Protein AF-A0A9Q8XJQ5-F1 (afdb_monomer)

Solvent-accessible surface area (backbone atoms only — not comparable to full-atom values): 8039 Å² total; per-residue (Å²): 107,70,66,47,41,52,51,6,34,67,73,37,61,84,86,53,89,60,63,42,75,65,31,28,29,58,42,34,40,67,48,41,47,62,41,88,87,50,75,57,52,34,62,22,53,50,29,38,49,46,1,45,74,76,62,73,41,64,60,23,75,46,28,75,69,69,75,27,38,32,68,46,72,47,79,78,68,86,85,40,69,66,54,55,56,50,47,58,52,44,73,69,45,95,82,56,57,61,37,77,34,54,44,64,58,53,52,51,42,48,53,52,28,50,56,54,48,52,56,55,46,55,58,48,36,77,77,31,70,62,49,35,54,52,50,47,60,62,60,66,65,69,76,125

Sequence (144 aa):
MSAIDAFGLLNAPASETKSSGKSFKAWADKYICSNPEIEYTSEDLWGYRCSLLHTFTMSSDLSKSGKVKEIIFYSGSKSSPKVGDLRDFAENLPKYDYVVAHIETTIAVFAEACQLFARELDLKSRESREINERLGRILNRTQF

Structure (mmCIF, N/CA/C/O backbone):
data_AF-A0A9Q8XJQ5-F1
#
_entry.id   AF-A0A9Q8XJQ5-F1
#
loop_
_atom_site.group_PDB
_atom_site.id
_atom_site.type_symbol
_atom_site.label_atom_id
_atom_site.label_alt_id
_atom_site.label_comp_id
_atom_site.label_a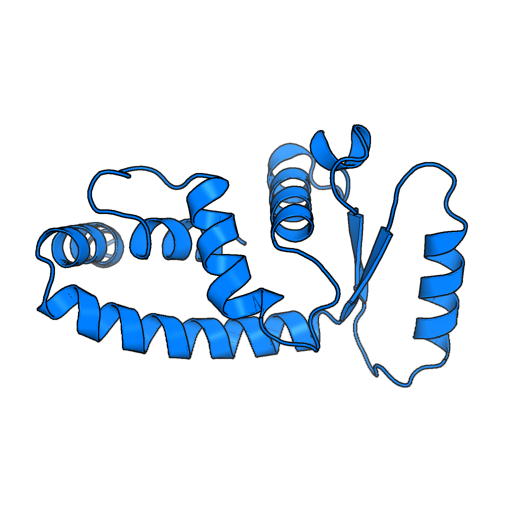sym_id
_atom_site.label_entity_id
_atom_site.label_seq_id
_atom_site.pdbx_PDB_ins_code
_atom_site.Cartn_x
_atom_site.Cartn_y
_atom_site.Cartn_z
_atom_site.occupancy
_atom_site.B_iso_or_equiv
_atom_site.auth_seq_id
_atom_site.auth_comp_id
_atom_site.auth_asym_id
_atom_site.auth_atom_id
_atom_site.pdbx_PDB_model_num
ATOM 1 N N . MET A 1 1 ? -0.135 7.593 1.971 1.00 82.56 1 MET A N 1
ATOM 2 C CA . MET A 1 1 ? 0.298 6.677 3.052 1.00 82.56 1 MET A CA 1
ATOM 3 C C . MET A 1 1 ? -0.285 7.023 4.424 1.00 82.56 1 MET A C 1
ATOM 5 O O . MET A 1 1 ? -0.829 6.120 5.038 1.00 82.56 1 MET A O 1
ATOM 9 N N . SER A 1 2 ? -0.296 8.282 4.887 1.00 86.31 2 SER A N 1
ATOM 10 C CA . SER A 1 2 ? -0.889 8.645 6.199 1.00 86.31 2 SER A CA 1
ATOM 11 C C . SER A 1 2 ? -2.372 8.273 6.364 1.00 86.31 2 SER A C 1
ATOM 13 O O . SER A 1 2 ? -2.820 7.979 7.467 1.00 86.31 2 SER A O 1
ATOM 15 N N . ALA A 1 3 ? -3.141 8.239 5.271 1.00 91.00 3 ALA A N 1
ATOM 16 C CA . ALA A 1 3 ? -4.518 7.745 5.296 1.00 91.00 3 ALA A CA 1
ATOM 17 C C . ALA A 1 3 ? -4.602 6.266 5.723 1.00 91.00 3 ALA A C 1
ATOM 19 O O . ALA A 1 3 ? -5.458 5.912 6.525 1.00 91.00 3 ALA A O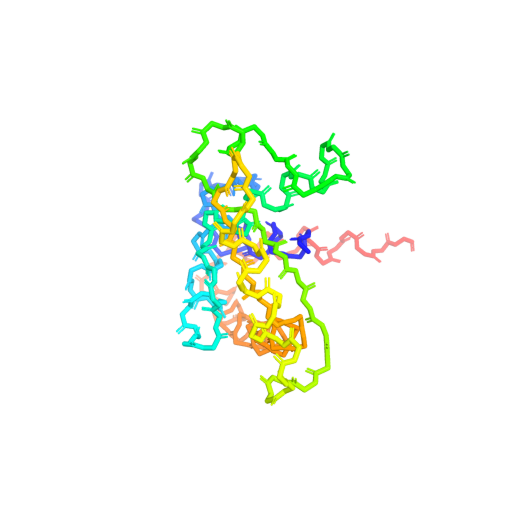 1
ATOM 20 N N . ILE A 1 4 ? -3.669 5.422 5.268 1.00 94.00 4 ILE A N 1
ATOM 21 C CA . ILE A 1 4 ? -3.598 4.006 5.657 1.00 94.00 4 ILE A CA 1
ATOM 22 C C . ILE A 1 4 ? -3.230 3.875 7.141 1.00 94.00 4 ILE A C 1
ATOM 24 O O . ILE A 1 4 ? -3.801 3.033 7.826 1.00 94.00 4 ILE A O 1
ATOM 28 N N . ASP A 1 5 ? -2.355 4.742 7.674 1.00 92.50 5 ASP A N 1
ATOM 29 C CA . ASP A 1 5 ? -2.059 4.777 9.117 1.00 92.50 5 ASP A CA 1
ATOM 30 C C . ASP A 1 5 ? -3.343 5.032 9.939 1.00 92.50 5 ASP A C 1
ATOM 32 O O . ASP A 1 5 ? -3.579 4.373 10.958 1.00 92.50 5 ASP A O 1
ATOM 36 N N . ALA A 1 6 ? -4.194 5.962 9.487 1.00 91.12 6 ALA A N 1
ATOM 37 C CA . ALA A 1 6 ? -5.467 6.280 10.135 1.00 91.12 6 ALA A CA 1
ATOM 38 C C . ALA A 1 6 ? -6.493 5.145 9.994 1.00 91.12 6 ALA A C 1
ATOM 40 O O . ALA A 1 6 ? -7.133 4.760 10.974 1.00 91.12 6 ALA A O 1
ATOM 41 N N . PHE A 1 7 ? -6.633 4.582 8.793 1.00 93.50 7 PHE A N 1
ATOM 42 C CA . PHE A 1 7 ? -7.561 3.483 8.536 1.00 93.50 7 PHE A CA 1
ATOM 43 C C . PHE A 1 7 ? -7.160 2.195 9.256 1.00 93.50 7 PHE A C 1
ATOM 45 O O . PHE A 1 7 ? -8.022 1.500 9.793 1.00 93.50 7 PHE A O 1
ATOM 52 N N . GLY A 1 8 ? -5.858 1.924 9.360 1.00 93.19 8 GLY A N 1
ATOM 53 C CA . GLY A 1 8 ? -5.315 0.850 10.182 1.00 93.19 8 GLY A CA 1
ATOM 54 C C . GLY A 1 8 ? -5.760 0.975 11.634 1.00 93.19 8 GLY A C 1
ATOM 55 O O . GLY A 1 8 ? -6.313 0.027 12.186 1.00 93.19 8 GLY A O 1
ATOM 56 N N . LEU A 1 9 ? -5.616 2.160 12.237 1.00 91.00 9 LEU A N 1
ATOM 57 C CA . LEU A 1 9 ? -6.054 2.404 13.616 1.00 91.00 9 LEU A CA 1
ATOM 58 C C . LEU A 1 9 ? -7.579 2.298 13.789 1.00 91.00 9 LEU A C 1
ATOM 60 O O . LEU A 1 9 ? -8.059 1.779 14.799 1.00 91.00 9 LEU A O 1
ATOM 64 N N . LEU A 1 10 ? -8.351 2.779 12.815 1.00 90.69 10 LEU A N 1
ATOM 65 C CA . LEU A 1 10 ? -9.811 2.662 12.825 1.00 90.69 10 LEU A CA 1
ATOM 66 C C . LEU A 1 10 ? -10.285 1.206 12.706 1.00 90.69 10 LEU A C 1
ATOM 68 O O . LEU A 1 10 ? -11.313 0.855 13.276 1.00 90.69 10 LEU A O 1
ATOM 72 N N . ASN A 1 11 ? -9.534 0.358 12.001 1.00 89.06 11 ASN A N 1
ATOM 73 C CA . ASN A 1 11 ? -9.832 -1.066 11.856 1.00 89.06 11 ASN A CA 1
ATOM 74 C C . ASN A 1 11 ? -9.230 -1.938 12.977 1.00 89.06 11 ASN A C 1
ATOM 76 O O . ASN A 1 11 ? -9.571 -3.116 13.083 1.00 89.06 11 ASN A O 1
ATOM 80 N N . ALA A 1 12 ? -8.322 -1.391 13.789 1.00 88.62 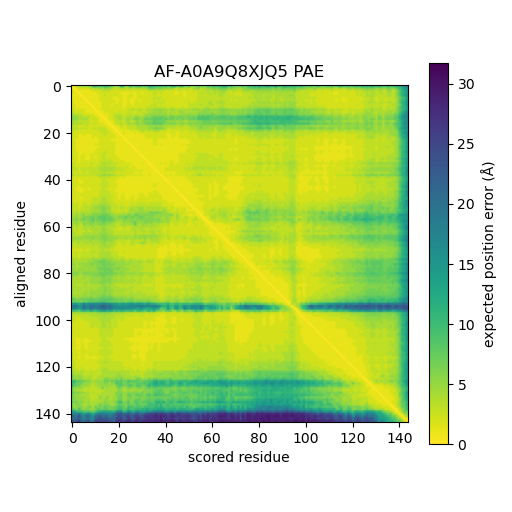12 ALA A N 1
ATOM 81 C CA . ALA A 1 12 ? -7.636 -2.118 14.851 1.00 88.62 12 ALA A CA 1
ATOM 82 C C . ALA A 1 12 ? -8.562 -2.421 16.048 1.00 88.62 12 ALA A C 1
ATOM 84 O O . ALA A 1 12 ? -9.489 -1.651 16.316 1.00 88.62 12 ALA A O 1
ATOM 85 N N . PRO A 1 13 ? -8.287 -3.480 16.838 1.00 84.06 13 PRO A N 1
ATOM 86 C CA . PRO A 1 13 ? -9.048 -3.790 18.051 1.00 84.06 13 PRO A CA 1
ATOM 87 C C . PRO A 1 13 ? -9.142 -2.607 19.021 1.00 84.06 13 PRO A C 1
ATOM 89 O O . PRO A 1 13 ? -8.236 -1.772 19.079 1.00 84.06 13 PRO A O 1
ATOM 92 N N . ALA A 1 14 ? -10.197 -2.572 19.844 1.00 79.06 14 ALA A N 1
ATOM 93 C CA . ALA A 1 14 ? -10.472 -1.498 20.809 1.00 79.06 14 ALA A CA 1
ATOM 94 C C . ALA A 1 14 ? -9.317 -1.206 21.796 1.00 79.06 14 ALA A C 1
ATOM 96 O O . ALA A 1 14 ? -9.153 -0.068 22.242 1.00 79.06 14 ALA A O 1
ATOM 97 N N . SER A 1 15 ? -8.466 -2.196 22.073 1.00 81.75 15 SER A N 1
ATOM 98 C CA . SER A 1 15 ? -7.275 -2.053 22.917 1.00 81.75 15 SER A CA 1
ATOM 99 C C . SER A 1 15 ? -6.128 -1.264 22.265 1.00 81.75 15 SER A C 1
ATOM 101 O O . SER A 1 15 ? -5.294 -0.701 22.973 1.00 81.75 15 SER A O 1
ATOM 103 N N . GLU A 1 16 ? -6.069 -1.178 20.932 1.00 84.69 16 GLU A N 1
ATOM 104 C CA . GLU A 1 16 ? -4.986 -0.502 20.208 1.00 84.69 16 GLU A CA 1
ATOM 105 C C . GLU A 1 16 ? -5.271 0.997 20.033 1.00 84.69 16 GLU A C 1
ATOM 107 O O . GLU A 1 16 ? -6.042 1.410 19.179 1.00 84.69 16 GLU A O 1
ATOM 112 N N . THR A 1 17 ? -4.642 1.847 20.843 1.00 82.38 17 THR A N 1
ATOM 113 C CA . THR A 1 17 ? -4.919 3.298 20.861 1.00 82.38 17 THR A CA 1
ATOM 114 C C . THR A 1 17 ? -4.022 4.128 19.942 1.00 82.38 17 THR A C 1
ATOM 116 O O . THR A 1 17 ? -4.165 5.350 19.883 1.00 82.38 17 THR A O 1
ATOM 119 N N . LYS A 1 18 ? -3.086 3.486 19.236 1.00 86.56 18 LYS A N 1
ATOM 120 C CA . LYS A 1 18 ? -2.069 4.134 18.400 1.00 86.56 18 LYS A CA 1
ATOM 121 C C . LYS A 1 18 ? -1.918 3.350 17.108 1.00 86.56 18 LYS A C 1
ATOM 123 O O . LYS A 1 18 ? -1.907 2.125 17.154 1.00 86.56 18 LYS A O 1
ATOM 128 N N . SER A 1 19 ? -1.769 4.049 15.986 1.00 87.56 19 SER A N 1
ATOM 129 C CA . SER A 1 19 ? -1.426 3.387 14.728 1.00 87.56 19 SER A CA 1
ATOM 130 C C . SER A 1 19 ? -0.060 2.713 14.862 1.00 87.56 19 SER A C 1
ATOM 132 O O . SER A 1 19 ? 0.864 3.275 15.460 1.00 87.56 19 SER A O 1
ATOM 134 N N . SER A 1 20 ? 0.051 1.495 14.347 1.00 92.50 20 SER A N 1
ATOM 135 C CA . SER A 1 20 ? 1.265 0.691 14.382 1.00 92.50 20 SER A CA 1
ATOM 136 C C . SER A 1 20 ? 1.510 0.062 13.015 1.00 92.50 20 SER A C 1
ATOM 138 O O . SER A 1 20 ? 0.591 -0.085 12.211 1.00 92.50 20 SER A O 1
ATOM 140 N N . GLY A 1 21 ? 2.741 -0.392 12.762 1.00 94.44 21 GLY A N 1
ATOM 141 C CA . GLY A 1 21 ? 3.027 -1.163 11.549 1.00 94.44 21 GLY A CA 1
ATOM 142 C C . GLY A 1 21 ? 2.154 -2.415 11.431 1.00 94.44 21 GLY A C 1
ATOM 143 O O . GLY A 1 21 ? 1.828 -2.835 10.329 1.00 94.44 21 GLY A O 1
ATOM 1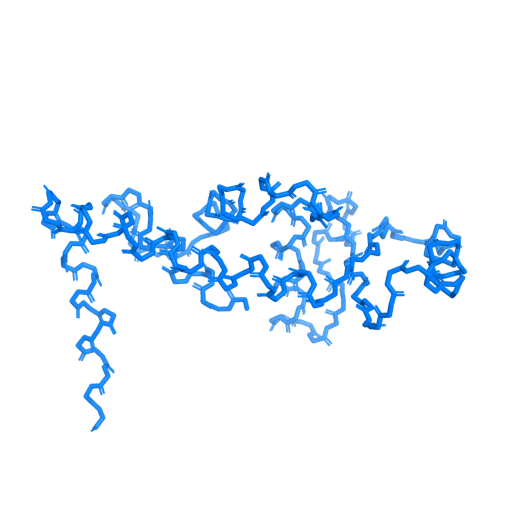44 N N . LYS A 1 22 ? 1.704 -2.987 12.557 1.00 95.56 22 LYS A N 1
ATOM 145 C CA . LYS A 1 22 ? 0.780 -4.125 12.561 1.00 95.56 22 LYS A CA 1
ATOM 146 C C . LYS A 1 22 ? -0.604 -3.728 12.044 1.00 95.56 22 LYS A C 1
ATOM 148 O O . LYS A 1 22 ? -1.124 -4.405 11.163 1.00 95.56 22 LYS A O 1
ATOM 153 N N . SER A 1 23 ? -1.195 -2.655 12.571 1.00 95.12 23 SER A N 1
ATOM 154 C CA . SER A 1 23 ? -2.522 -2.204 12.137 1.00 95.12 23 SER A CA 1
ATOM 155 C C . SER A 1 23 ? -2.511 -1.631 10.719 1.00 95.12 23 SER A C 1
ATOM 157 O O . SER A 1 23 ? -3.452 -1.878 9.967 1.00 95.12 23 SER A O 1
ATOM 159 N N . PHE A 1 24 ? -1.424 -0.964 10.316 1.00 97.00 24 PHE A N 1
ATOM 160 C CA . PHE A 1 24 ? -1.194 -0.560 8.927 1.00 97.00 24 PHE A CA 1
ATOM 161 C C . PHE A 1 24 ? -1.205 -1.767 7.987 1.00 97.00 24 PHE A C 1
ATOM 163 O O . PHE A 1 24 ? -1.996 -1.808 7.046 1.00 97.00 24 PHE A O 1
ATOM 170 N N . LYS A 1 25 ? -0.350 -2.764 8.255 1.00 97.75 25 LYS A N 1
ATOM 171 C CA . LYS A 1 25 ? -0.190 -3.923 7.372 1.00 97.75 25 LYS A CA 1
ATOM 172 C C . LYS A 1 25 ? -1.458 -4.756 7.296 1.00 97.75 25 LYS A C 1
ATOM 174 O O . LYS A 1 25 ? -1.890 -5.069 6.200 1.00 97.75 25 LYS A O 1
ATOM 179 N N . ALA A 1 26 ? -2.131 -4.982 8.425 1.00 96.94 26 ALA A N 1
ATOM 180 C CA . ALA A 1 26 ? -3.408 -5.692 8.443 1.00 96.94 26 ALA A CA 1
ATOM 181 C C . ALA A 1 26 ? -4.488 -5.004 7.585 1.00 96.94 26 ALA A C 1
ATOM 183 O O . ALA A 1 26 ? -5.299 -5.678 6.952 1.00 96.94 26 ALA A O 1
ATOM 184 N N . TRP A 1 27 ? -4.518 -3.667 7.554 1.00 97.50 27 TRP A N 1
ATOM 185 C CA . TRP A 1 27 ? -5.425 -2.938 6.668 1.00 97.50 27 TRP A CA 1
ATOM 186 C C . TRP A 1 27 ? -4.981 -3.037 5.205 1.00 97.50 27 TRP A C 1
ATOM 188 O O . TRP A 1 27 ? -5.802 -3.330 4.337 1.00 97.50 27 TRP A O 1
ATOM 198 N N . ALA A 1 28 ? -3.690 -2.843 4.928 1.00 98.19 28 ALA A N 1
ATOM 199 C CA . ALA A 1 28 ? -3.140 -2.931 3.578 1.00 98.19 28 ALA A CA 1
ATOM 200 C C . ALA A 1 28 ? -3.325 -4.328 2.964 1.00 98.19 28 ALA A C 1
ATOM 202 O O . ALA A 1 28 ? -3.778 -4.421 1.828 1.00 98.19 28 ALA A O 1
ATOM 203 N N . ASP A 1 29 ? -3.077 -5.401 3.717 1.00 98.25 29 ASP A N 1
ATOM 204 C CA . ASP A 1 29 ? -3.318 -6.782 3.285 1.00 98.25 29 ASP A CA 1
ATOM 205 C C . ASP A 1 29 ? -4.777 -6.996 2.895 1.00 98.25 29 ASP A C 1
ATOM 207 O O . ASP A 1 29 ? -5.075 -7.586 1.860 1.00 98.25 29 ASP A O 1
ATOM 211 N N . LYS A 1 30 ? -5.701 -6.485 3.715 1.00 97.56 30 LYS A N 1
ATOM 212 C CA . LYS A 1 30 ? -7.128 -6.688 3.489 1.00 97.56 30 LYS A CA 1
ATOM 213 C C . LYS A 1 30 ? -7.639 -5.940 2.258 1.00 97.56 30 LYS A C 1
ATOM 215 O O . LYS A 1 30 ? -8.402 -6.519 1.486 1.00 97.56 30 LYS A O 1
ATOM 220 N N . TYR A 1 31 ? -7.281 -4.667 2.102 1.00 97.69 31 TYR A N 1
ATOM 221 C CA . TYR A 1 31 ? -7.945 -3.793 1.128 1.00 97.69 31 TYR A CA 1
ATOM 222 C C . TYR A 1 31 ? -7.094 -3.415 -0.086 1.00 97.69 31 TYR A C 1
ATOM 224 O O . TYR A 1 31 ? -7.657 -2.969 -1.078 1.00 97.69 31 TYR A O 1
ATOM 232 N N . ILE A 1 32 ? -5.769 -3.564 -0.020 1.00 97.88 32 ILE A N 1
ATOM 233 C CA . ILE A 1 32 ? -4.855 -3.200 -1.110 1.00 97.88 32 ILE A CA 1
ATOM 234 C C . ILE A 1 32 ? -4.216 -4.456 -1.694 1.00 97.88 32 ILE A C 1
ATOM 236 O O . ILE A 1 32 ? -4.491 -4.808 -2.834 1.00 97.88 32 ILE A O 1
ATOM 240 N N . CYS A 1 33 ? -3.404 -5.162 -0.907 1.00 97.88 33 CYS A N 1
ATOM 241 C CA . CYS A 1 33 ? -2.594 -6.287 -1.382 1.00 97.88 33 CYS A CA 1
ATOM 242 C C . CYS A 1 33 ? -3.413 -7.559 -1.667 1.00 97.88 33 CYS A C 1
ATOM 244 O O . CYS A 1 33 ? -2.868 -8.535 -2.169 1.00 97.88 33 CYS A O 1
ATOM 246 N N . SER A 1 34 ? -4.716 -7.557 -1.372 1.00 96.56 34 SER A N 1
ATOM 247 C CA . SER A 1 34 ? -5.655 -8.592 -1.818 1.00 96.56 34 SER A CA 1
ATOM 248 C C . SER A 1 34 ? -6.044 -8.450 -3.294 1.00 96.56 34 SER A C 1
ATOM 250 O O . SER A 1 34 ? -6.562 -9.402 -3.879 1.00 96.56 34 SER A O 1
ATOM 252 N N . ASN A 1 35 ? -5.802 -7.286 -3.909 1.00 97.75 35 ASN A N 1
ATOM 253 C CA . ASN A 1 35 ? -6.037 -7.081 -5.330 1.00 97.75 35 ASN A CA 1
ATOM 254 C C . ASN A 1 35 ? -4.883 -7.703 -6.149 1.00 97.75 35 ASN A C 1
ATOM 256 O O . ASN A 1 35 ? -3.727 -7.337 -5.933 1.00 97.75 35 ASN A O 1
ATOM 260 N N . PRO A 1 36 ? -5.169 -8.604 -7.110 1.00 96.75 36 PRO A N 1
ATOM 261 C CA . PRO A 1 36 ? -4.139 -9.314 -7.873 1.00 96.75 36 PRO A CA 1
ATOM 262 C C . PRO A 1 36 ? -3.322 -8.417 -8.813 1.00 96.75 36 PRO A C 1
ATOM 264 O O . PRO A 1 36 ? -2.291 -8.852 -9.316 1.00 96.75 36 PRO A O 1
ATOM 267 N N . GLU A 1 37 ? -3.767 -7.186 -9.080 1.00 96.69 37 GLU A N 1
ATOM 268 C CA . GLU A 1 37 ? -2.999 -6.212 -9.856 1.00 96.69 37 GLU A CA 1
ATOM 269 C C . GLU A 1 37 ? -1.961 -5.446 -9.023 1.00 96.69 37 GLU A C 1
ATOM 271 O O . GLU A 1 37 ? -1.228 -4.638 -9.591 1.00 96.69 37 GLU A O 1
ATOM 276 N N . ILE A 1 38 ? -1.902 -5.659 -7.704 1.00 98.12 38 ILE A N 1
ATOM 277 C CA . ILE A 1 38 ? -0.888 -5.067 -6.828 1.00 98.12 38 ILE A CA 1
ATOM 278 C C . ILE A 1 38 ? 0.341 -5.974 -6.776 1.00 98.12 38 ILE A C 1
ATOM 280 O O . ILE A 1 38 ? 0.264 -7.135 -6.386 1.00 98.12 38 ILE A O 1
ATOM 284 N N . GLU A 1 39 ? 1.499 -5.425 -7.144 1.00 96.75 39 GLU A N 1
ATOM 285 C CA . GLU A 1 39 ? 2.736 -6.198 -7.291 1.00 96.75 39 GLU A CA 1
ATOM 286 C C . GLU A 1 39 ? 3.565 -6.320 -6.001 1.00 96.75 39 GLU A C 1
ATOM 288 O O . GLU A 1 39 ? 4.567 -7.034 -5.982 1.00 96.75 39 GLU A O 1
ATOM 293 N N . TYR A 1 40 ? 3.174 -5.626 -4.930 1.00 97.56 40 TYR A N 1
ATOM 294 C CA . TYR A 1 40 ? 3.925 -5.525 -3.678 1.00 97.56 40 TYR A CA 1
ATOM 295 C C . TYR A 1 40 ? 3.129 -6.034 -2.470 1.00 97.56 40 TYR A C 1
ATOM 297 O O . TYR A 1 40 ? 1.897 -6.010 -2.434 1.00 97.56 40 TYR A O 1
ATOM 305 N N . THR A 1 41 ? 3.845 -6.446 -1.427 1.00 98.00 41 THR A N 1
ATOM 306 C CA . THR A 1 41 ? 3.241 -6.875 -0.159 1.00 98.00 41 THR A CA 1
ATOM 307 C C . THR A 1 41 ? 2.975 -5.692 0.776 1.00 98.00 41 THR A C 1
ATOM 309 O O . THR A 1 41 ? 3.489 -4.584 0.586 1.00 98.00 41 THR A O 1
ATOM 312 N N . SER A 1 42 ? 2.202 -5.910 1.843 1.00 97.75 42 SER A N 1
ATOM 313 C CA . SER A 1 42 ? 2.020 -4.888 2.881 1.00 97.75 42 SER A CA 1
ATOM 314 C C . SER A 1 42 ? 3.318 -4.559 3.629 1.00 97.75 42 SER A C 1
ATOM 316 O O . SER A 1 42 ? 3.476 -3.430 4.098 1.00 97.75 42 SER A O 1
ATOM 318 N N . GLU A 1 43 ? 4.265 -5.502 3.705 1.00 97.56 43 GLU A N 1
ATOM 319 C CA . GLU A 1 43 ? 5.607 -5.277 4.255 1.00 97.56 43 GLU A CA 1
ATOM 320 C C . GLU A 1 43 ? 6.406 -4.304 3.378 1.00 97.56 43 GLU A C 1
ATOM 322 O O . GLU A 1 43 ? 6.964 -3.334 3.896 1.00 97.56 43 GLU A O 1
ATOM 327 N N . ASP A 1 44 ? 6.387 -4.495 2.056 1.00 97.31 44 ASP A N 1
ATOM 328 C CA . ASP A 1 44 ? 7.033 -3.589 1.095 1.00 97.31 44 ASP A CA 1
ATOM 329 C C . ASP A 1 44 ? 6.420 -2.187 1.173 1.00 97.31 44 ASP A C 1
ATOM 331 O O . ASP A 1 44 ? 7.131 -1.183 1.265 1.00 97.31 44 ASP A O 1
ATOM 335 N N . LEU A 1 45 ? 5.085 -2.107 1.229 1.00 97.31 45 LEU A N 1
ATOM 336 C CA . LEU A 1 45 ? 4.368 -0.838 1.344 1.00 97.31 45 LEU A CA 1
ATOM 337 C C . LEU A 1 45 ? 4.673 -0.117 2.666 1.00 97.31 45 LEU A C 1
ATOM 339 O O . LEU A 1 45 ? 4.821 1.109 2.690 1.00 97.31 45 LEU A O 1
ATOM 343 N N . TRP A 1 46 ? 4.793 -0.860 3.770 1.00 96.75 46 TRP A N 1
ATOM 344 C CA . TRP A 1 46 ? 5.216 -0.318 5.062 1.00 96.75 46 TRP A CA 1
ATOM 345 C C . TRP A 1 46 ? 6.663 0.188 5.015 1.00 96.75 46 TRP A C 1
ATOM 347 O O . TRP A 1 46 ? 6.950 1.280 5.517 1.00 96.75 46 TRP A O 1
ATOM 357 N N . GLY A 1 47 ? 7.559 -0.563 4.369 1.00 95.62 47 GLY A N 1
ATOM 358 C CA . GLY A 1 47 ? 8.939 -0.162 4.102 1.00 95.62 47 GLY A CA 1
ATOM 359 C C . GLY A 1 47 ? 9.017 1.149 3.322 1.00 95.62 47 GLY A C 1
ATOM 360 O O . GLY A 1 47 ? 9.679 2.087 3.769 1.00 95.62 47 GLY A O 1
ATOM 361 N N . TYR A 1 48 ? 8.265 1.253 2.226 1.00 95.25 48 TYR A N 1
ATOM 362 C CA . TYR A 1 48 ? 8.165 2.457 1.398 1.00 95.25 48 TYR A CA 1
ATOM 363 C C . TYR A 1 48 ? 7.602 3.659 2.174 1.00 95.25 48 TYR A C 1
ATOM 365 O O . TYR A 1 48 ? 8.123 4.772 2.120 1.00 95.25 48 TYR A O 1
ATOM 373 N N . ARG A 1 49 ? 6.558 3.446 2.982 1.00 94.75 49 ARG A N 1
ATOM 374 C CA . ARG A 1 49 ? 6.020 4.482 3.877 1.00 94.75 49 ARG A CA 1
ATOM 375 C C . ARG A 1 49 ? 7.082 4.980 4.862 1.00 94.75 49 ARG A C 1
ATOM 377 O O . ARG A 1 49 ? 7.175 6.185 5.100 1.00 94.75 49 ARG A O 1
ATOM 384 N N . CYS A 1 50 ? 7.876 4.076 5.438 1.00 93.75 50 CYS A N 1
ATOM 385 C CA . CYS A 1 50 ? 8.958 4.429 6.357 1.00 93.75 50 CYS A CA 1
ATOM 386 C C . CYS A 1 50 ? 10.103 5.172 5.657 1.00 93.75 50 CYS A C 1
ATOM 388 O O . CYS A 1 50 ? 10.616 6.136 6.225 1.00 93.75 50 CYS A O 1
ATOM 390 N N . SER A 1 51 ? 10.487 4.771 4.441 1.00 92.69 51 SER A N 1
ATOM 391 C CA . SER A 1 51 ? 11.547 5.446 3.685 1.00 92.69 51 SER A CA 1
ATOM 392 C C . SER A 1 51 ? 11.157 6.884 3.339 1.00 92.69 51 SER A C 1
ATOM 394 O O . SER A 1 51 ? 11.918 7.811 3.609 1.00 92.69 51 SER A O 1
ATOM 396 N N . LEU A 1 52 ? 9.933 7.102 2.851 1.00 92.06 52 LEU A N 1
ATOM 397 C CA . LEU A 1 52 ? 9.445 8.447 2.556 1.00 92.06 52 LEU A CA 1
ATOM 398 C C . LEU A 1 52 ? 9.391 9.326 3.807 1.00 92.06 52 LEU A C 1
ATOM 400 O O . LEU A 1 52 ? 9.822 10.474 3.757 1.00 92.06 52 LEU A O 1
ATOM 404 N N . LEU A 1 53 ? 8.891 8.794 4.929 1.00 91.38 53 LEU A N 1
ATOM 405 C CA . LEU A 1 53 ? 8.748 9.574 6.158 1.00 91.38 53 LEU A CA 1
ATOM 406 C C . LEU A 1 53 ? 10.096 9.944 6.790 1.00 91.38 53 LEU A C 1
ATOM 408 O O . LEU A 1 53 ? 10.240 11.048 7.309 1.00 91.38 53 LEU A O 1
ATOM 412 N N . HIS A 1 54 ? 11.049 9.010 6.816 1.00 89.50 54 HIS A N 1
ATOM 413 C CA . HIS A 1 54 ? 12.274 9.168 7.604 1.00 89.50 54 HIS A CA 1
ATOM 414 C C . HIS A 1 54 ? 13.482 9.613 6.787 1.00 89.50 54 HIS A C 1
ATOM 416 O O . HIS A 1 54 ? 14.378 10.243 7.343 1.00 89.50 54 HIS A O 1
ATOM 422 N N . THR A 1 55 ? 13.534 9.286 5.495 1.00 88.31 55 THR A N 1
ATOM 423 C CA . THR A 1 55 ? 14.711 9.557 4.660 1.00 88.31 55 THR A CA 1
ATOM 424 C C . THR A 1 55 ? 14.390 10.354 3.402 1.00 88.31 55 THR A C 1
ATOM 426 O O . THR A 1 55 ? 15.324 10.813 2.755 1.00 88.31 55 THR A O 1
ATOM 429 N N . PHE A 1 56 ? 13.110 10.543 3.050 1.00 86.88 56 PHE A N 1
ATOM 430 C CA . PHE A 1 56 ? 12.695 11.110 1.758 1.00 86.88 56 PHE A CA 1
ATOM 431 C C . PHE A 1 56 ? 13.340 10.384 0.562 1.00 86.88 56 PHE A C 1
ATOM 433 O O . PHE A 1 56 ? 13.589 10.972 -0.488 1.00 86.88 56 PHE A O 1
ATOM 440 N N . THR A 1 57 ? 13.611 9.085 0.720 1.00 88.56 57 THR A N 1
ATOM 441 C CA . THR A 1 57 ? 14.152 8.222 -0.337 1.00 88.56 57 THR A CA 1
ATOM 442 C C . THR A 1 57 ? 13.291 6.970 -0.507 1.00 88.56 57 THR A C 1
ATOM 444 O O . THR A 1 57 ? 12.282 6.785 0.176 1.00 88.56 57 THR A O 1
ATOM 447 N N . MET A 1 58 ? 13.710 6.080 -1.404 1.00 84.12 58 MET A N 1
ATOM 448 C CA . MET A 1 58 ? 13.137 4.740 -1.562 1.00 84.12 58 MET A CA 1
ATOM 449 C C . MET A 1 58 ? 13.645 3.738 -0.516 1.00 84.12 58 MET A C 1
ATOM 451 O O . MET A 1 58 ? 13.078 2.658 -0.377 1.00 84.12 58 MET A O 1
ATOM 455 N N . SER A 1 59 ? 14.679 4.107 0.248 1.00 87.94 59 SER A N 1
ATOM 456 C CA . SER A 1 59 ? 15.383 3.196 1.141 1.00 87.94 59 SER A CA 1
ATOM 457 C C . SER A 1 59 ? 15.014 3.404 2.608 1.00 87.94 59 SER A C 1
ATOM 459 O O . SER A 1 59 ? 15.125 4.505 3.162 1.00 87.94 59 SER A O 1
ATOM 461 N N . SER A 1 60 ? 14.583 2.321 3.253 1.00 90.25 60 SER A N 1
ATOM 462 C CA . SER A 1 60 ? 14.296 2.237 4.687 1.00 90.25 60 SER A CA 1
ATOM 463 C C . SER A 1 60 ? 15.297 1.308 5.371 1.00 90.25 60 SER A C 1
ATOM 465 O O . SER A 1 60 ? 16.001 0.544 4.718 1.00 90.25 60 SER A O 1
ATOM 467 N N . ASP A 1 61 ? 15.348 1.304 6.701 1.00 90.25 61 ASP A N 1
ATOM 468 C CA . ASP A 1 61 ? 16.186 0.335 7.423 1.00 90.25 61 ASP A CA 1
ATOM 469 C C . ASP A 1 61 ? 15.751 -1.122 7.159 1.00 90.25 61 ASP A C 1
ATOM 471 O O . ASP A 1 61 ? 16.568 -2.046 7.194 1.00 90.25 61 ASP A O 1
ATOM 475 N N . LEU A 1 62 ? 14.472 -1.337 6.829 1.00 89.75 62 LEU A N 1
ATOM 476 C CA . LEU A 1 62 ? 13.954 -2.645 6.428 1.00 89.75 62 LEU A CA 1
ATOM 477 C C . LEU A 1 62 ? 14.472 -3.063 5.047 1.00 89.75 62 LEU A C 1
ATOM 479 O O . LEU A 1 62 ? 14.912 -4.202 4.903 1.00 89.75 62 LEU A O 1
ATOM 483 N N . SER A 1 63 ? 14.482 -2.161 4.059 1.00 90.38 63 SER A N 1
ATOM 484 C CA . SER A 1 63 ? 15.009 -2.497 2.727 1.00 90.38 63 SER A CA 1
ATOM 485 C C . SER A 1 63 ? 16.529 -2.651 2.750 1.00 90.38 63 SER A C 1
ATOM 487 O O . SER A 1 63 ? 17.065 -3.600 2.186 1.00 90.38 63 SER A O 1
ATOM 489 N N . LYS A 1 64 ? 17.231 -1.818 3.531 1.00 88.88 64 LYS A N 1
ATOM 490 C CA . LYS A 1 64 ? 18.681 -1.947 3.757 1.00 88.88 64 LYS A CA 1
ATOM 491 C C . LYS A 1 64 ? 19.090 -3.262 4.408 1.00 88.88 64 LYS A C 1
ATOM 493 O O . LYS A 1 64 ? 20.196 -3.736 4.168 1.00 88.88 64 LYS A O 1
ATOM 498 N N . SER A 1 65 ? 18.222 -3.833 5.242 1.00 89.31 65 SER A N 1
ATOM 499 C CA . SER A 1 65 ? 18.440 -5.144 5.863 1.00 89.31 65 SER A CA 1
ATOM 500 C C . SER A 1 65 ? 17.911 -6.315 5.026 1.00 89.31 65 SER A C 1
ATOM 502 O O . SER A 1 65 ? 17.947 -7.447 5.503 1.00 89.31 65 SER A O 1
ATOM 504 N N . GLY A 1 66 ? 17.431 -6.062 3.801 1.00 88.44 66 GLY A N 1
ATOM 505 C CA . GLY A 1 66 ? 16.925 -7.087 2.884 1.00 88.44 66 GLY A CA 1
ATOM 506 C C . GLY A 1 66 ? 15.608 -7.730 3.325 1.00 88.44 66 GLY A C 1
ATOM 507 O O . GLY A 1 66 ? 15.280 -8.820 2.870 1.00 88.44 66 GLY A O 1
ATOM 508 N N . LYS A 1 67 ? 14.864 -7.099 4.244 1.00 91.12 67 LYS A N 1
ATOM 509 C CA . LYS A 1 67 ? 13.611 -7.653 4.786 1.00 91.12 67 LYS A CA 1
ATOM 510 C C . LYS A 1 67 ? 12.386 -7.330 3.940 1.00 91.12 67 LYS A C 1
ATOM 512 O O . LYS A 1 67 ? 11.374 -8.004 4.082 1.00 91.12 67 LYS A O 1
ATOM 517 N N . VAL A 1 68 ? 12.466 -6.273 3.137 1.00 94.69 68 VAL A N 1
ATOM 518 C CA . VAL A 1 68 ? 11.393 -5.791 2.261 1.00 94.69 68 VAL A CA 1
ATOM 51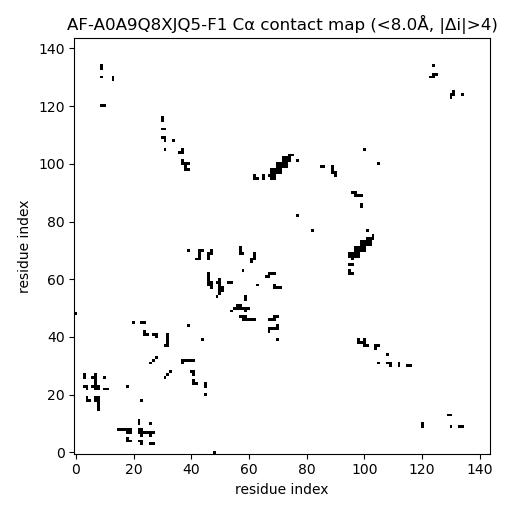9 C C . VAL A 1 68 ? 11.998 -5.274 0.965 1.00 94.69 68 VAL A C 1
ATOM 521 O O . VAL A 1 68 ? 13.157 -4.846 0.954 1.00 94.69 68 VAL A O 1
ATOM 524 N N . LYS A 1 69 ? 11.206 -5.281 -0.103 1.00 94.81 69 LYS A N 1
ATOM 525 C CA . LYS A 1 69 ? 11.596 -4.744 -1.403 1.00 94.81 69 LYS A CA 1
ATOM 526 C C . LYS A 1 69 ? 11.422 -3.229 -1.458 1.00 94.81 69 LYS A C 1
ATOM 528 O O . LYS A 1 69 ? 10.534 -2.666 -0.817 1.00 94.81 69 LYS A O 1
ATOM 533 N N . GLU A 1 70 ? 12.254 -2.555 -2.247 1.00 94.94 70 GLU A N 1
ATOM 534 C CA . GLU A 1 70 ? 12.049 -1.139 -2.576 1.00 94.94 70 GLU A CA 1
ATOM 535 C C . GLU A 1 70 ? 11.077 -1.013 -3.756 1.00 94.94 70 GLU A C 1
ATOM 537 O O . GLU A 1 70 ? 11.252 -1.652 -4.796 1.00 94.94 70 GLU A O 1
ATOM 542 N N . ILE A 1 71 ? 10.037 -0.188 -3.601 1.00 95.75 71 ILE A N 1
ATOM 543 C CA . ILE A 1 71 ? 8.998 -0.025 -4.624 1.00 95.75 71 ILE A CA 1
ATOM 544 C C . ILE A 1 71 ? 9.402 1.067 -5.617 1.00 95.75 71 ILE A C 1
ATOM 546 O O . ILE A 1 71 ? 9.477 2.245 -5.260 1.00 95.75 71 ILE A O 1
ATOM 550 N N . ILE A 1 72 ? 9.599 0.683 -6.878 1.00 95.25 72 ILE A N 1
ATOM 551 C CA . ILE A 1 72 ? 9.744 1.597 -8.012 1.00 95.25 72 ILE A CA 1
ATOM 552 C C . ILE A 1 72 ? 8.366 1.787 -8.641 1.00 95.25 72 ILE A C 1
ATOM 554 O O . ILE A 1 72 ? 7.860 0.920 -9.356 1.00 95.25 72 ILE A O 1
ATOM 558 N N . PHE A 1 73 ? 7.761 2.943 -8.385 1.00 96.38 73 PHE A N 1
ATOM 559 C CA . PHE A 1 73 ? 6.516 3.319 -9.038 1.00 96.38 73 PHE A CA 1
ATOM 560 C C . PHE A 1 73 ? 6.770 3.850 -10.447 1.00 96.38 73 PHE A C 1
ATOM 562 O O . PHE A 1 73 ? 7.615 4.724 -10.646 1.00 96.38 73 PHE A O 1
ATOM 569 N N . TYR A 1 74 ? 5.992 3.365 -11.410 1.00 97.00 74 TYR A N 1
ATOM 570 C CA . TYR A 1 74 ? 5.935 3.914 -12.764 1.00 97.00 74 TYR A CA 1
ATOM 571 C C . TYR A 1 74 ? 4.512 4.345 -13.113 1.00 97.00 74 TYR A C 1
ATOM 573 O O . TYR A 1 74 ? 3.552 3.880 -12.499 1.00 97.00 74 TYR A O 1
ATOM 581 N N . SER A 1 75 ? 4.410 5.228 -14.107 1.00 96.69 75 SER A N 1
ATOM 582 C CA . SER A 1 75 ? 3.152 5.743 -14.657 1.00 96.69 75 SER A CA 1
ATOM 583 C C . SER A 1 75 ? 3.052 5.501 -16.161 1.00 96.69 75 SER A C 1
ATOM 585 O O . SER A 1 75 ? 4.063 5.266 -16.835 1.00 96.69 75 SER A O 1
ATOM 587 N N . GLY A 1 76 ? 1.835 5.587 -16.695 1.00 95.38 76 GLY A N 1
ATOM 588 C CA . GLY A 1 76 ? 1.538 5.369 -18.111 1.00 95.38 76 GLY A CA 1
ATOM 589 C C . GLY A 1 76 ? 1.169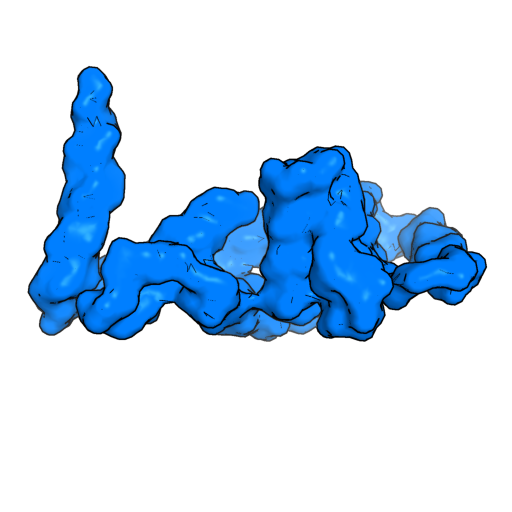 3.923 -18.453 1.00 95.38 76 GLY A C 1
ATOM 590 O O . GLY A 1 76 ? 0.892 3.103 -17.591 1.00 95.38 76 GLY A O 1
ATOM 591 N N . SER A 1 77 ? 1.106 3.589 -19.745 1.00 96.19 77 SER A N 1
ATOM 592 C CA . SER A 1 77 ? 0.554 2.293 -20.167 1.00 96.19 77 SER A CA 1
ATOM 593 C C . SER A 1 77 ? 1.343 1.096 -19.619 1.00 96.19 77 SER A C 1
ATOM 595 O O . SER A 1 77 ? 2.522 0.938 -19.946 1.00 96.19 77 SER A O 1
ATOM 597 N N . LYS A 1 78 ? 0.656 0.182 -18.914 1.00 94.88 78 LYS A N 1
ATOM 598 C CA . LYS A 1 78 ? 1.197 -1.125 -18.491 1.00 94.88 78 LYS A CA 1
ATOM 599 C C . LYS A 1 78 ? 1.738 -1.963 -19.658 1.00 94.88 78 LYS A C 1
ATOM 601 O O . LYS A 1 78 ? 2.613 -2.794 -19.454 1.00 94.88 78 LYS A O 1
ATOM 606 N N . SER A 1 79 ? 1.221 -1.758 -20.874 1.00 94.81 79 SER A N 1
ATOM 607 C CA . SER A 1 79 ? 1.651 -2.478 -22.084 1.00 94.81 79 SER A CA 1
ATOM 608 C C . SER A 1 79 ? 2.852 -1.848 -22.793 1.00 94.81 79 SER A C 1
ATOM 610 O O . SER A 1 79 ? 3.295 -2.358 -23.821 1.00 94.81 79 SER A O 1
ATOM 612 N N . SER A 1 80 ? 3.368 -0.722 -22.291 1.00 96.75 80 SER A N 1
ATOM 613 C CA . SER A 1 80 ? 4.547 -0.086 -22.870 1.00 96.75 80 SER A CA 1
ATOM 614 C C . SER A 1 80 ? 5.758 -1.022 -22.758 1.00 96.75 80 SER A C 1
ATOM 616 O O . SER A 1 80 ? 6.030 -1.510 -21.659 1.00 96.75 80 SER A O 1
ATOM 618 N N . PRO A 1 81 ? 6.547 -1.227 -23.832 1.00 94.81 81 PRO A N 1
ATOM 619 C CA . PRO A 1 81 ? 7.752 -2.061 -23.769 1.00 94.81 81 PRO A CA 1
ATOM 620 C C . PRO A 1 81 ? 8.764 -1.546 -22.734 1.00 94.81 81 PRO A C 1
ATOM 622 O O . PRO A 1 81 ? 9.459 -2.339 -22.110 1.00 94.81 81 PRO A O 1
ATOM 625 N N . LYS A 1 82 ? 8.749 -0.235 -22.446 1.00 95.69 82 LYS A N 1
ATOM 626 C CA . LYS A 1 82 ? 9.589 0.395 -21.415 1.00 95.69 82 LYS A CA 1
ATOM 627 C C . LYS A 1 82 ? 9.345 -0.148 -20.004 1.00 95.69 82 LYS A C 1
ATOM 629 O O . LYS A 1 82 ? 10.192 0.025 -19.137 1.00 95.69 82 LYS A O 1
ATOM 634 N N . VAL A 1 83 ? 8.182 -0.754 -19.747 1.00 95.75 83 VAL A N 1
ATOM 635 C CA . VAL A 1 83 ? 7.902 -1.405 -18.459 1.00 95.75 83 VAL A CA 1
ATOM 636 C C . VAL A 1 83 ? 8.752 -2.667 -18.313 1.00 95.75 83 VAL A C 1
ATOM 638 O O . VAL A 1 83 ? 9.237 -2.930 -17.218 1.00 95.75 83 VAL A O 1
ATOM 641 N N . GLY A 1 84 ? 8.971 -3.408 -19.406 1.00 94.88 84 GLY A N 1
ATOM 642 C CA . GLY A 1 84 ? 9.915 -4.527 -19.448 1.00 94.88 84 GLY A CA 1
ATOM 643 C C . GLY A 1 84 ? 11.337 -4.049 -19.174 1.00 94.88 84 GLY A C 1
ATOM 644 O O . GLY A 1 84 ? 11.942 -4.494 -18.207 1.00 94.88 84 GLY A O 1
ATOM 645 N N . ASP A 1 85 ? 11.795 -3.032 -19.913 1.00 95.69 85 ASP A N 1
ATOM 646 C CA . ASP A 1 85 ? 13.127 -2.437 -19.715 1.00 95.69 85 ASP A CA 1
ATOM 647 C C . ASP A 1 85 ? 13.350 -1.969 -18.262 1.00 95.69 85 ASP A C 1
ATOM 649 O O . ASP A 1 85 ? 14.437 -2.116 -17.704 1.00 95.69 85 ASP A O 1
ATOM 653 N N . LEU A 1 86 ? 12.315 -1.406 -17.622 1.00 95.38 86 LEU A N 1
ATOM 654 C CA . LEU A 1 86 ? 12.374 -0.971 -16.226 1.00 95.38 86 LEU A CA 1
ATOM 655 C C . LEU A 1 86 ? 12.490 -2.148 -15.248 1.00 95.38 86 LEU A C 1
ATOM 657 O O . LEU A 1 86 ? 13.200 -2.032 -14.248 1.00 95.38 86 LEU A O 1
ATOM 661 N N . ARG A 1 87 ? 11.797 -3.261 -15.513 1.00 94.56 87 ARG A N 1
ATOM 662 C CA . ARG A 1 87 ? 11.905 -4.486 -14.705 1.00 94.56 87 ARG A CA 1
ATOM 663 C C . ARG A 1 87 ? 13.298 -5.091 -14.837 1.00 94.56 87 ARG A C 1
ATOM 665 O O . ARG A 1 87 ? 13.936 -5.314 -13.814 1.00 94.56 87 ARG A O 1
ATOM 672 N N . ASP A 1 88 ? 13.801 -5.219 -16.060 1.00 94.25 88 ASP A N 1
ATOM 673 C CA . ASP A 1 88 ? 15.148 -5.730 -16.328 1.00 94.25 88 ASP A CA 1
ATOM 674 C C . ASP A 1 88 ? 16.213 -4.858 -15.650 1.00 94.25 88 ASP A C 1
ATOM 676 O O . ASP A 1 88 ? 17.140 -5.360 -15.014 1.00 94.25 88 ASP A O 1
ATOM 680 N N . PHE A 1 89 ? 16.069 -3.531 -15.725 1.00 93.19 89 PHE A N 1
ATOM 681 C CA . PHE A 1 89 ? 16.951 -2.609 -15.014 1.00 93.19 89 PHE A CA 1
ATOM 682 C C . PHE A 1 89 ? 16.921 -2.845 -13.498 1.00 93.19 89 PHE A C 1
ATOM 684 O O . PHE A 1 89 ? 17.978 -2.928 -12.875 1.00 93.19 89 PHE A O 1
ATOM 691 N N . ALA A 1 90 ? 15.728 -2.971 -12.911 1.00 92.75 90 ALA A N 1
ATOM 692 C CA . ALA A 1 90 ? 15.557 -3.170 -11.476 1.00 92.75 90 ALA A CA 1
ATOM 693 C C . ALA A 1 90 ? 16.170 -4.495 -10.985 1.00 92.75 90 ALA A C 1
ATOM 695 O O . ALA A 1 90 ? 16.798 -4.516 -9.928 1.00 92.75 90 ALA A O 1
ATOM 696 N N . GLU A 1 91 ? 16.053 -5.574 -11.765 1.00 90.69 91 GLU A N 1
ATOM 697 C CA . GLU A 1 91 ? 16.636 -6.889 -11.452 1.00 90.69 91 GLU A CA 1
ATOM 698 C C . GLU A 1 91 ? 18.173 -6.890 -11.454 1.00 90.69 91 GLU A C 1
ATOM 700 O O . GLU A 1 91 ? 18.796 -7.679 -10.745 1.00 90.69 91 GLU A O 1
ATOM 705 N N . ASN A 1 92 ? 18.800 -5.988 -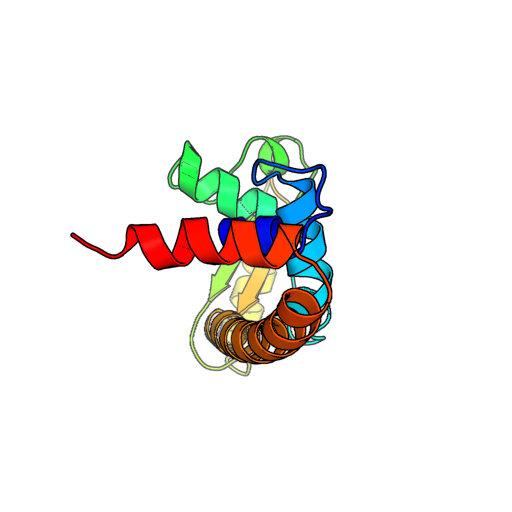12.213 1.00 90.62 92 ASN A N 1
ATOM 706 C CA . ASN A 1 92 ? 20.257 -5.894 -12.333 1.00 90.62 92 ASN A CA 1
ATOM 707 C C . ASN A 1 92 ? 20.902 -4.911 -11.336 1.00 90.62 92 ASN A C 1
ATOM 709 O O . ASN A 1 92 ? 22.115 -4.677 -11.388 1.00 90.62 92 ASN A O 1
ATOM 713 N N . LEU A 1 93 ? 20.130 -4.314 -10.423 1.00 88.38 93 LEU A N 1
ATOM 714 C CA . LEU A 1 93 ? 20.672 -3.385 -9.435 1.00 88.38 93 LEU A CA 1
ATOM 715 C C . LEU A 1 93 ? 21.420 -4.124 -8.300 1.00 88.38 93 LEU A C 1
ATOM 717 O O . LEU A 1 93 ? 20.919 -5.087 -7.728 1.00 88.38 93 LEU A O 1
ATOM 721 N N . PRO A 1 94 ? 22.616 -3.655 -7.898 1.00 74.31 94 PRO A N 1
ATOM 722 C CA . PRO A 1 94 ? 23.589 -4.469 -7.161 1.00 74.31 94 PRO A CA 1
ATOM 723 C C . PRO A 1 94 ? 23.339 -4.652 -5.653 1.00 74.31 94 PRO A C 1
ATOM 725 O O . PRO A 1 94 ? 24.233 -5.149 -4.965 1.00 74.31 94 PRO A O 1
ATOM 728 N N . LYS A 1 95 ? 22.212 -4.204 -5.076 1.00 69.81 95 LYS A N 1
ATOM 729 C CA . LYS A 1 95 ? 22.120 -4.137 -3.600 1.00 69.81 95 LYS A CA 1
ATOM 730 C C . LYS A 1 95 ? 20.746 -4.291 -2.956 1.00 69.81 95 LYS A C 1
ATOM 732 O O . LYS A 1 95 ? 20.705 -4.545 -1.754 1.00 69.81 95 LYS A O 1
ATOM 737 N N . TYR A 1 96 ? 19.651 -4.177 -3.699 1.00 68.94 96 TYR A N 1
ATOM 738 C CA . TYR A 1 96 ? 18.314 -4.257 -3.116 1.00 68.94 96 TYR A CA 1
ATOM 739 C C . TYR A 1 96 ? 17.398 -5.072 -4.008 1.00 68.94 96 TYR A C 1
ATOM 741 O O . TYR A 1 96 ? 17.568 -5.118 -5.221 1.00 68.94 96 TYR A O 1
ATOM 749 N N . ASP A 1 97 ? 16.452 -5.739 -3.368 1.00 86.94 97 ASP A N 1
ATOM 750 C CA . ASP A 1 97 ? 15.385 -6.442 -4.052 1.00 86.94 97 ASP A CA 1
ATOM 751 C C . ASP A 1 97 ? 14.313 -5.391 -4.386 1.00 86.94 97 ASP A C 1
ATOM 753 O O . ASP A 1 97 ? 13.882 -4.635 -3.510 1.00 86.94 97 ASP A O 1
ATOM 757 N N . TYR A 1 98 ? 13.951 -5.266 -5.659 1.00 93.31 98 TYR A N 1
ATOM 758 C CA . TYR A 1 98 ? 13.051 -4.218 -6.142 1.00 93.31 98 TYR A CA 1
ATOM 759 C C . TYR A 1 98 ? 11.729 -4.812 -6.603 1.00 93.31 98 TYR A C 1
ATOM 761 O O . TYR A 1 98 ? 11.658 -5.940 -7.091 1.00 93.31 98 TYR A O 1
ATOM 769 N N . VAL A 1 99 ? 10.670 -4.018 -6.488 1.00 95.12 99 VAL A N 1
ATOM 770 C CA . VAL A 1 99 ? 9.382 -4.310 -7.113 1.00 95.12 99 VAL A CA 1
ATOM 771 C C . VAL A 1 99 ? 8.949 -3.120 -7.954 1.00 95.12 99 VAL A C 1
ATOM 773 O O . VAL A 1 99 ? 8.886 -1.988 -7.478 1.00 95.12 99 VAL A O 1
ATOM 776 N N . VAL A 1 100 ? 8.663 -3.377 -9.229 1.00 96.25 100 VAL A N 1
ATOM 777 C CA . VAL A 1 100 ? 8.139 -2.373 -10.159 1.00 96.25 100 VAL A CA 1
ATOM 778 C C . VAL A 1 100 ? 6.614 -2.433 -10.130 1.00 96.25 100 VAL A C 1
ATOM 780 O O . VAL A 1 100 ? 6.036 -3.464 -10.492 1.00 96.25 100 VAL A O 1
ATOM 783 N N . ALA A 1 101 ? 5.985 -1.334 -9.710 1.00 97.38 101 ALA A N 1
ATOM 784 C CA . ALA A 1 101 ? 4.548 -1.246 -9.452 1.00 97.38 101 ALA A CA 1
ATOM 785 C C . ALA A 1 101 ? 3.894 -0.072 -10.192 1.00 97.38 101 ALA A C 1
ATOM 787 O O . ALA A 1 101 ? 4.476 1.008 -10.325 1.00 97.38 101 ALA A O 1
ATOM 788 N N . HIS A 1 102 ? 2.665 -0.273 -10.6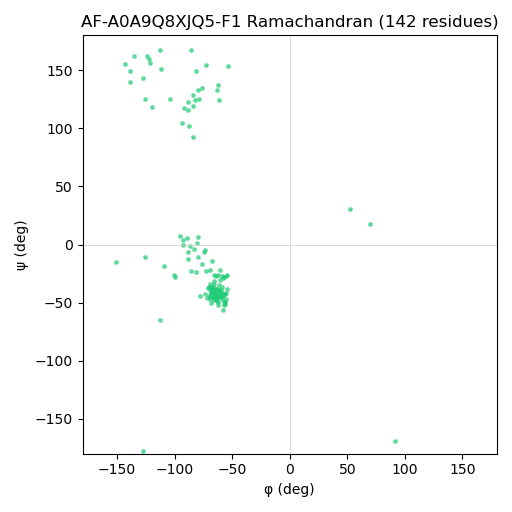64 1.00 97.94 102 HIS A N 1
ATOM 789 C CA . HIS A 1 102 ? 1.932 0.746 -11.416 1.00 97.94 102 HIS A CA 1
ATOM 790 C C . HIS A 1 102 ? 1.211 1.723 -10.476 1.00 97.94 102 HIS A C 1
ATOM 792 O O . HIS A 1 102 ? 0.334 1.325 -9.696 1.00 97.94 102 HIS A O 1
ATOM 798 N N . ILE A 1 103 ? 1.554 3.014 -10.538 1.00 97.38 103 ILE A N 1
ATOM 799 C CA . ILE A 1 103 ? 1.025 3.997 -9.583 1.00 97.38 103 ILE A CA 1
ATOM 800 C C . ILE A 1 103 ? -0.466 4.267 -9.793 1.00 97.38 103 ILE A C 1
ATOM 802 O O . ILE A 1 103 ? -1.202 4.389 -8.818 1.00 97.38 103 ILE A O 1
ATOM 806 N N . GLU A 1 104 ? -0.955 4.296 -11.031 1.00 98.00 104 GLU A N 1
ATOM 807 C CA . GLU A 1 104 ? -2.369 4.541 -11.317 1.00 98.00 104 GLU A CA 1
ATOM 808 C C . GLU A 1 104 ? -3.242 3.373 -10.849 1.00 98.00 104 GLU A C 1
ATOM 810 O O . GLU A 1 104 ? -4.321 3.599 -10.305 1.00 98.00 104 GLU A O 1
ATOM 815 N N . THR A 1 105 ? -2.756 2.131 -10.968 1.00 98.06 105 THR A N 1
ATOM 816 C CA . THR A 1 105 ? -3.434 0.967 -10.368 1.00 98.06 105 THR A CA 1
ATOM 817 C C . THR A 1 105 ? -3.445 1.078 -8.855 1.00 98.06 105 THR A C 1
ATOM 819 O O . THR A 1 105 ? -4.494 0.905 -8.247 1.00 98.06 105 THR A O 1
ATOM 822 N N . THR A 1 106 ? -2.319 1.446 -8.243 1.00 97.69 106 THR A N 1
ATOM 823 C CA . THR A 1 106 ? -2.248 1.659 -6.791 1.00 97.69 106 THR A CA 1
ATOM 824 C C . THR A 1 106 ? -3.257 2.713 -6.323 1.00 97.69 106 THR A C 1
ATOM 826 O O . THR A 1 106 ? -3.940 2.512 -5.321 1.00 97.69 106 THR A O 1
ATOM 829 N N . ILE A 1 107 ? -3.395 3.821 -7.058 1.00 97.62 107 ILE A N 1
ATOM 830 C CA . ILE A 1 107 ? -4.362 4.887 -6.761 1.00 97.62 107 ILE A CA 1
ATOM 831 C C . ILE A 1 107 ? -5.803 4.389 -6.922 1.00 97.62 107 ILE A C 1
ATOM 833 O O . ILE A 1 107 ? -6.627 4.649 -6.044 1.00 97.62 107 ILE A O 1
ATOM 837 N N . ALA A 1 108 ? -6.109 3.670 -8.005 1.00 98.19 108 ALA A N 1
ATOM 838 C CA . ALA A 1 108 ? -7.442 3.125 -8.254 1.00 98.19 108 ALA A CA 1
ATOM 839 C C . ALA A 1 108 ? -7.853 2.123 -7.163 1.00 98.19 108 ALA A C 1
ATOM 841 O O . ALA A 1 108 ? -8.897 2.290 -6.532 1.00 98.19 108 ALA A O 1
ATOM 842 N N . VAL A 1 109 ? -6.979 1.161 -6.856 1.00 98.25 109 VAL A N 1
ATOM 843 C CA . VAL A 1 109 ? -7.185 0.179 -5.781 1.00 98.25 109 VAL A CA 1
ATOM 844 C C . VAL A 1 109 ? -7.328 0.874 -4.431 1.00 98.25 109 VAL A C 1
ATOM 846 O O . VAL A 1 109 ? -8.202 0.524 -3.644 1.00 98.25 109 VAL A O 1
ATOM 849 N N . PHE A 1 110 ? -6.531 1.909 -4.157 1.00 97.81 110 PHE A N 1
ATOM 850 C CA . PHE A 1 110 ? -6.671 2.684 -2.927 1.00 97.81 110 PHE A CA 1
ATOM 851 C C . PHE A 1 110 ? -8.022 3.411 -2.837 1.00 97.81 110 PHE A C 1
ATOM 853 O O . PHE A 1 110 ? -8.622 3.452 -1.761 1.00 97.81 110 PHE A O 1
ATOM 860 N N . ALA A 1 111 ? -8.537 3.958 -3.940 1.00 97.62 111 ALA A N 1
ATOM 861 C CA . ALA A 1 111 ? -9.852 4.594 -3.962 1.00 97.62 111 ALA A CA 1
ATOM 862 C C . ALA A 1 111 ? -10.984 3.583 -3.694 1.00 97.62 111 ALA A C 1
ATOM 864 O O . ALA A 1 111 ? -11.869 3.852 -2.877 1.00 97.62 111 ALA A O 1
ATOM 865 N N . GLU A 1 112 ? -10.928 2.401 -4.309 1.00 97.75 112 GLU A N 1
ATOM 866 C CA . GLU A 1 112 ? -11.874 1.304 -4.058 1.00 97.75 112 GLU A CA 1
ATOM 867 C C . GLU A 1 112 ? -11.795 0.801 -2.611 1.00 97.75 112 GLU A C 1
ATOM 869 O O . GLU A 1 112 ? -12.820 0.642 -1.940 1.00 97.75 112 GLU A O 1
ATOM 874 N N . ALA A 1 113 ? -10.577 0.640 -2.091 1.00 97.44 113 ALA A N 1
ATOM 875 C CA . ALA A 1 113 ? -10.311 0.291 -0.703 1.00 97.44 113 ALA A CA 1
ATOM 876 C C . ALA A 1 113 ? -10.946 1.289 0.270 1.00 97.44 113 ALA A C 1
ATOM 878 O O . ALA A 1 113 ? -11.564 0.877 1.251 1.00 97.44 113 ALA A O 1
ATOM 879 N N . CYS A 1 114 ? -10.857 2.594 -0.011 1.00 96.31 114 CYS A N 1
ATOM 880 C CA . CYS A 1 114 ? -11.508 3.622 0.802 1.00 96.31 114 CYS A CA 1
ATOM 881 C C . CYS A 1 114 ? -13.030 3.440 0.833 1.00 96.31 114 CYS A C 1
ATOM 883 O O . CYS A 1 114 ? -13.635 3.530 1.900 1.00 96.31 114 CYS A O 1
ATOM 885 N N . GLN A 1 115 ? -13.654 3.159 -0.314 1.00 96.25 115 GLN A N 1
ATOM 886 C CA . GLN A 1 115 ? -15.104 2.956 -0.397 1.00 96.25 115 GLN A CA 1
ATOM 887 C C . GLN A 1 115 ? -15.553 1.691 0.342 1.00 96.25 115 GLN A C 1
ATOM 889 O O . GLN A 1 115 ? -16.549 1.711 1.067 1.00 96.25 115 GLN A O 1
ATOM 894 N N . LEU A 1 116 ? -14.824 0.586 0.170 1.00 96.12 116 LEU A N 1
ATOM 895 C CA . LEU A 1 116 ? -15.092 -0.669 0.872 1.00 96.12 116 LEU A CA 1
ATOM 896 C C . LEU A 1 116 ? -14.927 -0.499 2.381 1.00 96.12 116 LEU A C 1
ATOM 898 O O . LEU A 1 116 ? -15.833 -0.842 3.140 1.00 96.12 116 LEU A O 1
ATOM 902 N N . PHE A 1 117 ? -13.815 0.099 2.805 1.00 95.94 117 PHE A N 1
ATOM 903 C CA . PHE A 1 117 ? -13.541 0.340 4.211 1.00 95.94 117 PHE A CA 1
ATOM 904 C C . PHE A 1 117 ? -14.580 1.261 4.853 1.00 95.94 117 PHE A C 1
ATOM 906 O O . PHE A 1 117 ? -15.042 0.961 5.948 1.00 95.94 117 PHE A O 1
ATOM 913 N N . ALA A 1 118 ? -14.998 2.337 4.180 1.00 93.06 118 ALA A N 1
ATOM 914 C CA . ALA A 1 118 ? -16.021 3.241 4.702 1.00 93.06 118 ALA A CA 1
ATOM 915 C C . ALA A 1 118 ? -17.352 2.518 4.976 1.00 93.06 118 ALA A C 1
ATOM 917 O O . ALA A 1 118 ? -17.954 2.732 6.027 1.00 93.06 118 ALA A O 1
ATOM 918 N N . ARG A 1 119 ? -17.781 1.621 4.075 1.00 93.44 119 ARG A N 1
ATOM 919 C CA . ARG A 1 119 ? -18.994 0.804 4.265 1.00 93.44 119 ARG A CA 1
ATOM 920 C C . ARG A 1 119 ? -18.869 -0.144 5.454 1.00 93.44 119 ARG A C 1
ATOM 922 O O . ARG A 1 119 ? -19.774 -0.217 6.278 1.00 93.44 119 ARG A O 1
ATOM 929 N N . GLU A 1 120 ? -17.748 -0.854 5.564 1.00 93.62 120 GLU A N 1
ATOM 930 C CA . GLU A 1 120 ? -17.518 -1.746 6.704 1.00 93.62 120 GLU A CA 1
ATOM 931 C C . GLU A 1 120 ? -17.411 -0.991 8.031 1.00 93.62 120 GLU A C 1
ATOM 933 O O . GLU A 1 120 ? -17.881 -1.468 9.065 1.00 93.62 120 GLU A O 1
ATOM 938 N N . LEU A 1 121 ? -16.773 0.177 8.013 1.00 91.38 121 LEU A N 1
ATOM 939 C CA . LEU A 1 121 ? -16.583 1.002 9.193 1.00 91.38 121 LEU A CA 1
ATOM 940 C C . LEU A 1 121 ? -17.909 1.579 9.692 1.00 91.38 121 LEU A C 1
ATOM 942 O O . LEU A 1 121 ? -18.124 1.574 10.901 1.00 91.38 121 LEU A O 1
ATOM 946 N N . ASP A 1 122 ? -18.805 2.014 8.798 1.00 90.00 122 ASP A N 1
ATOM 947 C CA . ASP A 1 122 ? -20.162 2.445 9.166 1.00 90.00 122 ASP A CA 1
ATOM 948 C C . ASP A 1 122 ? -20.902 1.331 9.918 1.00 90.00 122 ASP A C 1
ATOM 950 O O . ASP A 1 122 ? -21.351 1.548 11.043 1.00 90.00 122 ASP A O 1
ATOM 954 N N . LEU A 1 123 ? -20.924 0.113 9.366 1.00 89.31 123 LE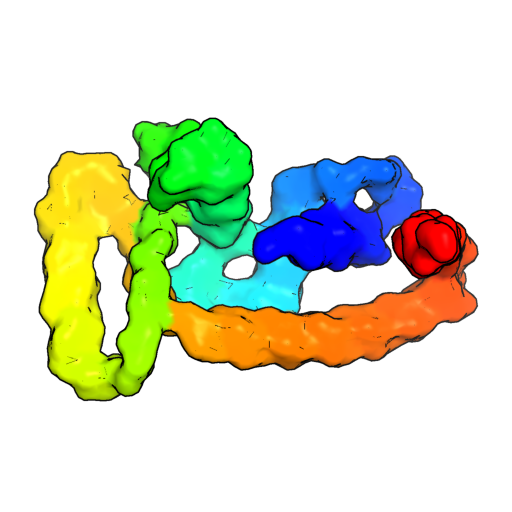U A N 1
ATOM 955 C CA . LEU A 1 123 ? -21.544 -1.047 10.017 1.00 89.31 123 LEU A CA 1
ATOM 956 C C . LEU A 1 123 ? -20.936 -1.313 11.404 1.00 89.31 123 LEU A C 1
ATOM 958 O O . LEU A 1 123 ? -21.656 -1.334 12.401 1.00 89.31 123 LEU A O 1
ATOM 962 N N . LYS A 1 124 ? -19.604 -1.408 11.497 1.00 87.25 124 LYS A N 1
ATOM 963 C CA . LYS A 1 124 ? -18.908 -1.641 12.775 1.00 87.25 124 LYS A CA 1
ATOM 964 C C . LYS A 1 124 ? -19.135 -0.525 13.794 1.00 87.25 124 LYS A C 1
ATOM 966 O O . LYS A 1 124 ? -19.202 -0.792 14.990 1.00 87.25 124 LYS A O 1
ATOM 971 N N . SER A 1 125 ? -19.246 0.725 13.349 1.00 86.81 125 SER A N 1
ATOM 972 C CA . SER A 1 125 ? -19.439 1.882 14.232 1.00 86.81 125 SER A CA 1
ATOM 973 C C . SER A 1 125 ? -20.813 1.924 14.898 1.00 86.81 125 SER A C 1
ATOM 975 O O . SER A 1 125 ? -20.970 2.576 15.932 1.00 86.81 125 SER A O 1
ATOM 977 N N . ARG A 1 126 ? -21.803 1.238 14.314 1.00 86.56 126 ARG A N 1
ATOM 978 C CA . ARG A 1 126 ? -23.149 1.085 14.880 1.00 86.56 126 ARG A CA 1
ATOM 979 C C . ARG A 1 126 ? -23.199 -0.017 15.937 1.00 86.56 126 ARG A C 1
ATOM 981 O O . ARG A 1 126 ? -24.055 0.022 16.813 1.00 86.56 126 ARG A O 1
ATOM 988 N N . GLU A 1 127 ? -22.272 -0.969 15.865 1.00 86.12 127 GLU A N 1
ATOM 989 C CA . GLU A 1 127 ? -22.211 -2.147 16.735 1.00 86.12 127 GLU A CA 1
ATOM 990 C C . GLU A 1 127 ? -21.173 -2.016 17.864 1.00 86.12 127 GLU A C 1
ATOM 992 O O . GLU A 1 127 ? -21.335 -2.626 18.918 1.00 86.12 127 GLU A O 1
ATOM 997 N N . SER A 1 128 ? -20.120 -1.207 17.681 1.00 83.81 128 SER A N 1
ATOM 998 C CA . SER A 1 128 ? -19.058 -0.988 18.674 1.00 83.81 128 SER A CA 1
ATOM 999 C C . SER A 1 128 ? -18.963 0.473 19.097 1.00 83.81 128 SER A C 1
ATOM 1001 O O . SER A 1 128 ? -18.602 1.362 18.318 1.00 83.81 128 SER A O 1
ATOM 1003 N N . ARG A 1 129 ? -19.195 0.701 20.394 1.00 83.81 129 ARG A N 1
ATOM 1004 C CA . ARG A 1 129 ? -19.030 2.005 21.042 1.00 83.81 129 ARG A CA 1
ATOM 1005 C C . ARG A 1 129 ? -17.594 2.519 20.924 1.00 83.81 129 ARG A C 1
ATOM 1007 O O . ARG A 1 129 ? -17.386 3.702 20.689 1.00 83.81 129 ARG A O 1
ATOM 1014 N N . GLU A 1 130 ? -16.600 1.650 21.043 1.00 82.31 130 GLU A N 1
ATOM 1015 C CA . GLU A 1 130 ? -15.184 2.018 21.011 1.00 82.31 130 GLU A CA 1
ATOM 1016 C C . GLU A 1 130 ? -14.753 2.499 19.620 1.00 82.31 130 GLU A C 1
ATOM 1018 O O . GLU A 1 130 ? -14.013 3.479 19.498 1.00 82.31 130 GLU A O 1
ATOM 1023 N N . ILE A 1 131 ? -15.236 1.838 18.561 1.00 82.62 131 ILE A N 1
ATOM 1024 C CA . ILE A 1 131 ? -15.015 2.274 17.175 1.00 82.62 131 ILE A CA 1
ATOM 1025 C C . ILE A 1 131 ? -15.715 3.615 16.931 1.00 82.62 131 ILE A C 1
ATOM 1027 O O . ILE A 1 131 ? -15.115 4.517 16.343 1.00 82.62 131 ILE A O 1
ATOM 1031 N N . ASN A 1 132 ? -16.940 3.781 17.436 1.00 83.19 132 ASN A N 1
ATOM 1032 C CA . ASN A 1 132 ? -17.675 5.042 17.359 1.00 83.19 132 ASN A CA 1
ATOM 1033 C C . ASN A 1 132 ? -16.928 6.197 18.058 1.00 83.19 132 ASN A C 1
ATOM 1035 O O . ASN A 1 132 ? -16.745 7.269 17.483 1.00 83.19 132 ASN A O 1
ATOM 1039 N N . GLU A 1 133 ? -16.390 5.963 19.257 1.00 83.25 133 GLU A N 1
ATOM 1040 C CA . GLU A 1 133 ? -15.591 6.952 19.988 1.00 83.25 133 GLU A CA 1
ATOM 1041 C C . GLU A 1 133 ? -14.303 7.330 19.237 1.00 83.25 133 GLU A C 1
ATOM 1043 O O . GLU A 1 133 ? -13.914 8.502 19.213 1.00 83.25 133 GLU A O 1
ATOM 1048 N N . ARG A 1 134 ? -13.634 6.366 18.588 1.00 82.75 134 ARG A N 1
ATOM 1049 C CA . ARG A 1 134 ? -12.459 6.646 17.742 1.00 82.75 134 ARG A CA 1
ATOM 1050 C C . ARG A 1 134 ? -12.813 7.484 16.524 1.00 82.75 134 ARG A C 1
ATOM 1052 O O . ARG A 1 134 ? -12.103 8.449 16.240 1.00 82.75 134 ARG A O 1
ATOM 1059 N N . LEU A 1 135 ? -13.902 7.142 15.840 1.00 83.00 135 LEU A N 1
ATOM 1060 C CA . LEU A 1 135 ? -14.442 7.934 14.736 1.00 83.00 135 LEU A CA 1
ATOM 1061 C C . LEU A 1 135 ? -14.718 9.369 15.180 1.00 83.00 135 LEU A C 1
ATOM 1063 O O . LEU A 1 135 ? -14.245 10.303 14.536 1.00 83.00 135 LEU A O 1
ATOM 1067 N N . GLY A 1 136 ? -15.374 9.544 16.330 1.00 80.25 136 GLY A N 1
ATOM 1068 C CA . GLY A 1 136 ? -15.623 10.855 16.923 1.00 80.25 136 GLY A CA 1
ATOM 1069 C C . GLY A 1 136 ? -14.342 11.667 17.127 1.00 80.25 136 GLY A C 1
ATOM 1070 O O . GLY A 1 136 ? -14.306 12.844 16.791 1.00 80.25 136 GLY A O 1
ATOM 1071 N N . ARG A 1 137 ? -13.242 11.060 17.593 1.00 79.38 137 ARG A N 1
ATOM 1072 C CA . ARG A 1 137 ? -11.957 11.775 17.756 1.00 79.38 137 ARG A CA 1
ATOM 1073 C C . ARG A 1 137 ? -11.338 12.225 16.435 1.00 79.38 137 ARG A C 1
ATOM 1075 O O . ARG A 1 137 ? -10.660 13.248 16.421 1.00 79.38 137 ARG A O 1
ATOM 1082 N N . ILE A 1 138 ? -11.508 11.455 15.364 1.00 75.38 138 ILE A N 1
ATOM 1083 C CA . ILE A 1 138 ? -10.948 11.787 14.048 1.00 75.38 138 ILE A CA 1
ATOM 1084 C C . ILE A 1 138 ? -11.804 12.854 13.363 1.00 75.38 138 ILE A C 1
ATOM 1086 O O . ILE A 1 138 ? -11.262 13.833 12.858 1.00 75.38 138 ILE A O 1
ATOM 1090 N N . LEU A 1 139 ? -13.129 12.707 13.403 1.00 73.81 139 LEU A N 1
ATOM 1091 C CA . LEU A 1 139 ? -14.066 13.631 12.764 1.00 73.81 139 LEU A CA 1
ATOM 1092 C C . LEU A 1 139 ? -14.166 14.960 13.525 1.00 73.81 139 LEU A C 1
ATOM 1094 O O . LEU A 1 139 ? -14.079 16.021 12.916 1.00 73.81 139 LEU A O 1
ATOM 1098 N N . ASN A 1 140 ? -14.227 14.944 14.859 1.00 66.25 140 ASN A N 1
ATOM 1099 C CA . ASN A 1 140 ? -14.369 16.172 15.656 1.00 66.25 140 ASN A CA 1
ATOM 1100 C C . ASN A 1 140 ? -13.079 17.005 15.739 1.00 66.25 140 ASN A C 1
ATOM 1102 O O . ASN A 1 140 ? -13.105 18.122 16.242 1.00 66.25 140 ASN A O 1
ATOM 1106 N N . ARG A 1 141 ? -11.949 16.500 15.227 1.00 54.16 141 ARG A N 1
ATOM 1107 C CA . ARG A 1 141 ? -10.709 17.280 15.068 1.00 54.16 141 ARG A CA 1
ATOM 1108 C C . ARG A 1 141 ? -10.698 18.173 13.821 1.00 54.16 141 ARG A C 1
ATOM 1110 O O . ARG A 1 141 ? -9.702 18.848 13.599 1.00 54.16 141 ARG A O 1
ATOM 1117 N N . THR A 1 142 ? -11.770 18.189 13.023 1.00 46.25 142 THR A N 1
ATOM 1118 C CA . THR A 1 142 ? -11.885 19.051 11.828 1.00 46.25 142 THR A CA 1
ATOM 1119 C C . THR A 1 142 ? -12.616 20.380 12.053 1.00 46.25 142 THR A C 1
ATOM 1121 O O . THR A 1 142 ? -12.810 21.121 11.096 1.00 46.25 142 THR A O 1
ATOM 1124 N N . GLN A 1 143 ? -12.959 20.743 13.294 1.00 35.19 143 GLN A N 1
ATOM 1125 C CA . GLN A 1 143 ? -13.296 22.136 13.610 1.00 35.19 143 GLN A CA 1
ATOM 1126 C C . GLN A 1 143 ? -12.002 22.916 13.873 1.00 35.19 143 GLN A C 1
ATOM 1128 O O . GLN A 1 143 ? -11.468 22.888 14.982 1.00 35.19 143 GLN A O 1
ATOM 1133 N N . PHE A 1 144 ? -11.480 23.536 12.813 1.00 37.19 144 PHE A N 1
ATOM 1134 C CA . PHE A 1 144 ? -10.556 24.667 12.904 1.00 37.19 144 PHE A CA 1
ATOM 1135 C C . PHE A 1 144 ? -11.352 25.966 13.003 1.00 37.19 144 PHE A C 1
ATOM 1137 O O . PHE A 1 144 ? -12.390 26.059 12.307 1.00 37.19 144 PHE A O 1
#

pLDDT: mean 90.27, std 10.36, range [35.19, 98.25]

Radius of gyration: 17.17 Å; Cα contacts (8 Å, |Δi|>4): 166; chains: 1; bounding box: 47×34×47 Å

Secondary structure (DSSP, 8-state):
-HHHHHHHHHHS-TT--S--HHHHHHHHHHHTTTSTT--S-HHHHHHHHHHHHHHSSS--HHHHTTSSPEEEEE-S-TT-HHHHHHHHHHHT-SS--EEEEEHHHHHHHHHHHHHHHHHHHHHHHHH-HHHHHHHHHHHGGG--

Mean predicted aligned error: 4.86 Å

Nearest PDB structures (foldseek):
  8pr1-assembly1_G  TM=2.297E-01  e=7.213E+00  Homo sapiens

Foldseek 3Di:
DVVLQLLLQLPDDLPDPGRDLVSSQVLCVVQPVVDPQWFAHSVQVSQCVQCCVPPVDQGDPCQQVQNGAREDEDEDDPPPVVLVVVVVVQVPDDGGHHTYHYVVSRVVSVVRSVVVSVVVLVVVLVVDVSSVVSVCVVVVVPPD